Protein AF-A0AAV4V3P5-F1 (afdb_monomer)

Foldseek 3Di:
DCLLVVDDLVLLCVLCVVLVHNDDSPDDSVVSVVSVVVSCVVPPPVVSSVSSVVSVVVVVVVVVVVVVVVVVVVVVVVVVVVD

pLDDT: mean 83.87, std 10.16, range [59.78, 96.5]

Mean predicted aligned error: 7.5 Å

Radius of gyration: 18.2 Å; Cα contacts (8 Å, |Δi|>4): 36; chains: 1; bounding box: 44×23×50 Å

Organism: NCBI:txid1538125

Sequence (83 aa):
MSFLAKGRKKDLVTLAAELGEKIDGDLRILDFRELIVKTIFIAVVEFVKITLDNIIAERSEKESREKAEEQNLANAAEKILRI

Structure (mmCIF, N/CA/C/O backbone):
data_AF-A0AAV4V3P5-F1
#
_entry.id   AF-A0AAV4V3P5-F1
#
loop_
_atom_site.group_PDB
_atom_site.id
_atom_site.type_symbol
_atom_site.label_atom_id
_atom_site.label_alt_id
_atom_site.label_comp_id
_atom_site.label_asym_id
_atom_site.label_entity_id
_atom_site.label_seq_id
_atom_site.pdbx_PDB_ins_code
_atom_site.Cartn_x
_atom_site.Cartn_y
_atom_site.Cartn_z
_atom_site.occupancy
_atom_site.B_iso_or_equiv
_atom_site.auth_seq_id
_atom_site.auth_comp_id
_atom_site.auth_asym_id
_atom_site.auth_atom_id
_atom_site.pdbx_PDB_model_num
ATOM 1 N N . MET A 1 1 ? 18.072 -2.567 -6.773 1.00 68.12 1 MET A N 1
ATOM 2 C CA . MET A 1 1 ? 16.647 -2.207 -6.572 1.00 68.12 1 MET A CA 1
ATOM 3 C C . MET A 1 1 ? 16.140 -2.657 -5.194 1.00 68.12 1 MET A C 1
ATOM 5 O O . MET A 1 1 ? 15.093 -3.281 -5.089 1.00 68.12 1 MET A O 1
ATOM 9 N N . SER A 1 2 ? 16.871 -2.359 -4.111 1.00 79.94 2 SER A N 1
ATOM 10 C CA . SER A 1 2 ? 16.526 -2.825 -2.752 1.00 79.94 2 SER A CA 1
ATOM 11 C C . SER A 1 2 ? 15.273 -2.158 -2.171 1.00 79.94 2 SER A C 1
ATOM 13 O O . SER A 1 2 ? 14.629 -2.735 -1.303 1.00 79.94 2 SER A O 1
ATOM 15 N N . PHE A 1 3 ? 14.885 -0.978 -2.669 1.00 84.00 3 PHE A N 1
ATOM 16 C CA . PHE A 1 3 ? 13.721 -0.235 -2.172 1.00 84.00 3 PHE A CA 1
ATOM 17 C C . PHE A 1 3 ? 12.385 -0.964 -2.402 1.00 84.00 3 PHE A C 1
ATOM 19 O O . PHE A 1 3 ? 11.481 -0.826 -1.586 1.00 84.00 3 PHE A O 1
ATOM 26 N N . LEU A 1 4 ? 12.283 -1.824 -3.427 1.00 87.44 4 LEU A N 1
ATOM 27 C CA . LEU A 1 4 ? 11.106 -2.676 -3.664 1.00 87.44 4 LEU A CA 1
ATOM 28 C C . LEU A 1 4 ? 10.870 -3.696 -2.537 1.00 87.44 4 LEU A C 1
ATOM 30 O O . LEU A 1 4 ? 9.788 -4.268 -2.432 1.00 87.44 4 LEU A O 1
ATOM 34 N N . ALA A 1 5 ? 11.866 -3.940 -1.679 1.00 88.06 5 ALA A N 1
ATOM 35 C CA . ALA A 1 5 ? 11.702 -4.795 -0.509 1.00 88.06 5 ALA A CA 1
ATOM 36 C C . ALA A 1 5 ? 10.866 -4.149 0.607 1.00 88.06 5 ALA A C 1
ATOM 38 O O . ALA A 1 5 ? 10.385 -4.872 1.475 1.00 88.06 5 ALA A O 1
ATOM 39 N N . LYS A 1 6 ? 10.665 -2.823 0.576 1.00 89.81 6 LYS A N 1
ATOM 40 C CA . LYS A 1 6 ? 9.815 -2.106 1.538 1.00 89.81 6 LYS A CA 1
ATOM 41 C C . LYS A 1 6 ? 8.323 -2.419 1.357 1.00 89.81 6 LYS A C 1
ATOM 43 O O . LYS A 1 6 ? 7.564 -2.361 2.321 1.00 89.81 6 LYS A O 1
ATOM 48 N N . GLY A 1 7 ? 7.905 -2.713 0.123 1.00 87.31 7 GLY A N 1
ATOM 49 C CA . GLY A 1 7 ? 6.508 -2.959 -0.232 1.00 87.31 7 GLY A CA 1
ATOM 50 C C . GLY A 1 7 ? 6.067 -4.406 0.010 1.00 87.31 7 GLY A C 1
ATOM 51 O O . GLY A 1 7 ? 6.806 -5.356 -0.258 1.00 87.31 7 GLY A O 1
ATOM 52 N N . ARG A 1 8 ? 4.827 -4.584 0.474 1.00 90.62 8 ARG A N 1
ATOM 53 C CA . ARG A 1 8 ? 4.106 -5.869 0.478 1.00 90.62 8 ARG A CA 1
ATOM 54 C C . ARG A 1 8 ? 3.630 -6.197 -0.948 1.00 90.62 8 ARG A C 1
ATOM 56 O O . ARG A 1 8 ? 3.590 -5.324 -1.809 1.00 90.62 8 ARG A O 1
ATOM 63 N N . LYS A 1 9 ? 3.180 -7.439 -1.193 1.00 87.00 9 LYS A N 1
ATOM 64 C CA . LYS A 1 9 ? 2.660 -7.878 -2.511 1.00 87.00 9 LYS A CA 1
ATOM 65 C C . LYS A 1 9 ?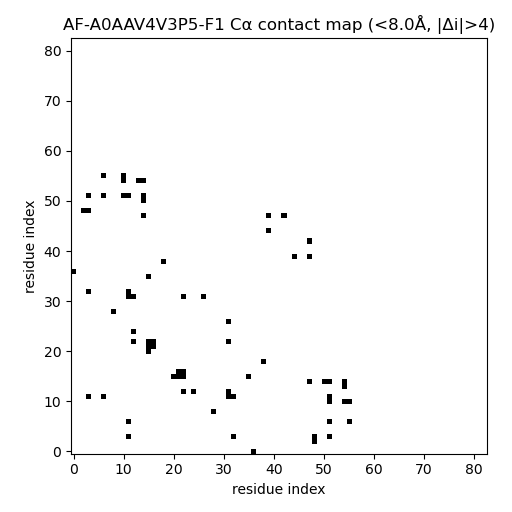 1.625 -6.903 -3.091 1.00 87.00 9 LYS A C 1
ATOM 67 O O . LYS A 1 9 ? 1.735 -6.539 -4.252 1.00 87.00 9 LYS A O 1
ATOM 72 N N . LYS A 1 10 ? 0.657 -6.464 -2.279 1.00 88.19 10 LYS A N 1
ATOM 73 C CA . LYS A 1 10 ? -0.386 -5.519 -2.712 1.00 88.19 10 LYS A CA 1
ATOM 74 C C . LYS A 1 10 ? 0.191 -4.166 -3.138 1.00 88.19 10 LYS A C 1
ATOM 76 O O . LYS A 1 10 ? -0.209 -3.666 -4.176 1.00 88.19 10 LYS A O 1
ATOM 81 N N . ASP A 1 11 ? 1.165 -3.633 -2.401 1.00 91.19 11 ASP A N 1
ATOM 82 C CA . ASP A 1 11 ? 1.812 -2.363 -2.755 1.00 91.19 11 ASP A CA 1
ATOM 83 C C . ASP A 1 11 ? 2.537 -2.471 -4.103 1.00 91.19 11 ASP A C 1
ATOM 85 O O . ASP A 1 11 ? 2.473 -1.562 -4.919 1.00 91.19 11 ASP A O 1
ATOM 89 N N . LEU A 1 12 ? 3.205 -3.604 -4.353 1.00 89.00 12 LEU A N 1
ATOM 90 C CA . LEU A 1 12 ? 3.907 -3.855 -5.615 1.00 89.00 12 LEU A CA 1
ATOM 91 C C . LEU A 1 12 ? 2.940 -4.054 -6.793 1.00 89.00 12 LEU A C 1
ATOM 93 O O . LEU A 1 12 ? 3.253 -3.639 -7.904 1.00 89.00 12 LEU A O 1
ATOM 97 N N . VAL A 1 13 ? 1.767 -4.650 -6.555 1.00 87.94 13 VAL A N 1
ATOM 98 C CA . VAL A 1 13 ? 0.689 -4.747 -7.556 1.00 87.94 13 VAL A CA 1
ATOM 99 C C . VAL A 1 13 ? 0.169 -3.354 -7.913 1.00 87.94 13 VAL A C 1
ATOM 101 O O . VAL A 1 13 ? 0.070 -3.034 -9.094 1.00 87.94 13 VAL A O 1
ATOM 104 N N . THR A 1 14 ? -0.118 -2.516 -6.913 1.00 89.44 14 THR A N 1
ATOM 105 C CA . THR A 1 14 ? -0.547 -1.127 -7.134 1.00 89.44 14 THR A CA 1
ATOM 106 C C . THR A 1 14 ? 0.520 -0.339 -7.884 1.00 89.44 14 THR A C 1
ATOM 108 O O . THR A 1 14 ? 0.212 0.306 -8.880 1.00 89.44 14 THR A O 1
ATOM 111 N N . LEU A 1 15 ? 1.785 -0.462 -7.471 1.00 89.56 15 LEU A N 1
ATOM 112 C CA . LEU A 1 15 ? 2.906 0.197 -8.132 1.00 89.56 15 LEU A CA 1
ATOM 113 C C . LEU A 1 15 ? 2.993 -0.189 -9.610 1.00 89.56 15 LEU A C 1
ATOM 115 O O . LEU A 1 15 ? 3.154 0.674 -10.461 1.00 89.56 15 LEU A O 1
ATOM 119 N N . ALA A 1 16 ? 2.872 -1.476 -9.933 1.00 85.88 16 ALA A N 1
ATOM 120 C CA . ALA A 1 16 ? 2.898 -1.919 -11.319 1.00 85.88 16 ALA A CA 1
ATOM 121 C C . ALA A 1 16 ? 1.733 -1.350 -12.140 1.00 85.88 16 ALA A C 1
ATOM 123 O O . ALA A 1 16 ? 1.952 -0.874 -13.252 1.00 85.88 16 ALA A O 1
ATOM 124 N N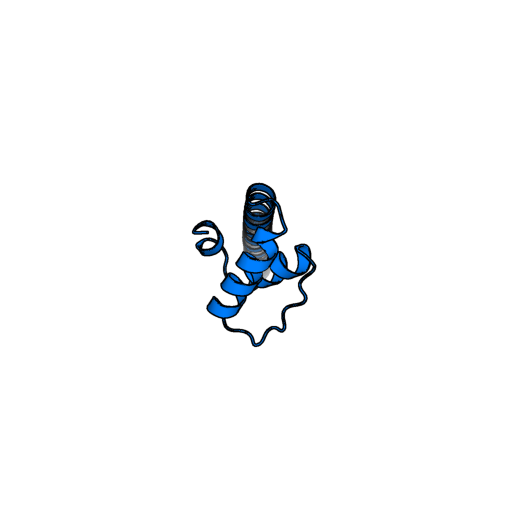 . ALA A 1 17 ? 0.526 -1.319 -11.565 1.00 85.88 17 ALA A N 1
ATOM 125 C CA . ALA A 1 17 ? -0.633 -0.714 -12.210 1.00 85.88 17 ALA A CA 1
ATOM 126 C C . ALA A 1 17 ? -0.421 0.786 -12.488 1.00 85.88 17 ALA A C 1
ATOM 128 O O . ALA A 1 17 ? -0.750 1.252 -13.578 1.00 85.88 17 ALA A O 1
ATOM 129 N N . GLU A 1 18 ? 0.178 1.527 -11.550 1.00 87.00 18 GLU A N 1
ATOM 130 C CA . GLU A 1 18 ? 0.537 2.940 -11.741 1.00 87.00 18 GLU A CA 1
ATOM 131 C C . GLU A 1 18 ? 1.617 3.149 -12.808 1.00 87.00 18 GLU A C 1
ATOM 133 O O . GLU A 1 18 ? 1.621 4.168 -13.497 1.00 87.00 18 GLU A O 1
ATOM 138 N N . LEU A 1 19 ? 2.502 2.169 -12.998 1.00 86.06 19 LEU A N 1
ATOM 139 C CA . LEU A 1 19 ? 3.500 2.167 -14.071 1.00 86.06 19 LEU A CA 1
ATOM 140 C C . LEU A 1 19 ? 2.937 1.707 -15.429 1.00 86.06 19 LEU A C 1
ATOM 142 O O . LEU A 1 19 ? 3.690 1.606 -16.396 1.00 86.06 19 LEU A O 1
ATOM 146 N N . GLY A 1 20 ? 1.629 1.449 -15.524 1.00 82.25 20 GLY A N 1
ATOM 147 C CA . GLY A 1 20 ? 0.958 1.017 -16.752 1.00 82.25 20 GLY A CA 1
ATOM 148 C C . GLY A 1 20 ? 1.031 -0.488 -17.021 1.00 82.25 20 GLY A C 1
ATOM 149 O O . GLY A 1 20 ? 0.538 -0.949 -18.050 1.00 82.25 20 GLY A O 1
ATOM 150 N N . GLU A 1 21 ? 1.592 -1.267 -16.097 1.00 79.94 21 GLU A N 1
ATOM 151 C CA . GLU A 1 21 ? 1.670 -2.721 -16.189 1.00 79.94 21 GLU A CA 1
ATOM 152 C C . GLU A 1 21 ? 0.464 -3.349 -15.489 1.00 79.94 21 GLU A C 1
ATOM 154 O O . GLU A 1 21 ? 0.329 -3.322 -14.262 1.00 79.94 21 GLU A O 1
ATOM 159 N N . LYS A 1 22 ? -0.434 -3.960 -16.266 1.00 67.94 22 LYS A N 1
ATOM 160 C CA . LYS A 1 22 ? -1.504 -4.782 -15.695 1.00 67.94 22 LYS A CA 1
ATOM 161 C C . LYS A 1 22 ? -0.935 -6.135 -15.315 1.00 67.94 22 LYS A C 1
ATOM 163 O O . LYS A 1 22 ? -0.765 -7.001 -16.168 1.00 67.94 22 LYS A O 1
ATOM 168 N N . ILE A 1 23 ? -0.663 -6.309 -14.029 1.00 67.00 23 ILE A N 1
ATOM 169 C CA . ILE A 1 23 ? -0.178 -7.583 -13.518 1.00 67.00 23 ILE A CA 1
ATOM 170 C C . ILE A 1 23 ? -1.340 -8.411 -12.975 1.00 67.00 23 ILE A C 1
ATOM 172 O O . ILE A 1 23 ? -2.111 -7.946 -12.135 1.00 67.00 23 ILE A O 1
ATOM 176 N N . ASP A 1 24 ? -1.435 -9.650 -13.452 1.00 68.00 24 ASP A N 1
ATOM 177 C CA . ASP A 1 24 ? -2.411 -10.620 -12.971 1.00 68.00 24 ASP A CA 1
ATOM 178 C C . ASP A 1 24 ? -2.044 -11.089 -11.550 1.00 68.00 24 ASP A C 1
ATOM 180 O O . ASP A 1 24 ? -0.877 -11.359 -11.239 1.00 68.00 24 ASP A O 1
ATOM 184 N N . GLY A 1 25 ? -3.034 -11.154 -10.656 1.00 64.81 25 GLY A N 1
ATOM 185 C CA . GLY A 1 25 ? -2.829 -11.322 -9.206 1.00 64.81 25 GLY A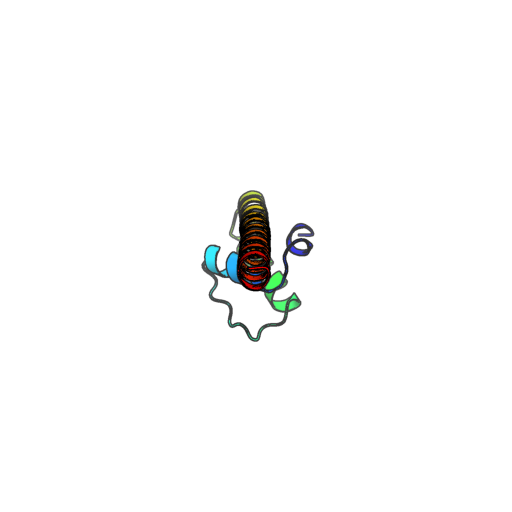 CA 1
ATOM 186 C C . GLY A 1 25 ? -2.141 -12.632 -8.789 1.00 64.81 25 GLY A C 1
ATOM 187 O O . GLY A 1 25 ? -1.631 -12.737 -7.662 1.00 64.81 25 GLY A O 1
ATOM 188 N N . ASP A 1 26 ? -2.073 -13.593 -9.708 1.00 71.75 26 ASP A N 1
ATOM 189 C CA . ASP A 1 26 ? -1.534 -14.942 -9.522 1.00 71.75 26 ASP A CA 1
ATOM 190 C C . ASP A 1 26 ? -0.006 -15.040 -9.645 1.00 71.75 26 ASP A C 1
ATOM 192 O O . ASP A 1 26 ? 0.580 -16.072 -9.309 1.00 71.75 26 ASP A O 1
ATOM 196 N N . LEU A 1 27 ? 0.679 -13.965 -10.047 1.00 70.88 27 LEU A N 1
ATOM 197 C CA . LEU A 1 27 ? 2.141 -13.962 -10.127 1.00 70.88 27 LEU A CA 1
ATOM 198 C C . LEU A 1 27 ? 2.803 -14.047 -8.734 1.00 70.88 27 LEU A C 1
ATOM 200 O O . LEU A 1 27 ? 2.233 -13.678 -7.693 1.00 70.88 27 LEU A O 1
ATOM 204 N N . ARG A 1 28 ? 4.030 -14.582 -8.666 1.00 73.75 28 ARG A N 1
ATOM 205 C CA . ARG A 1 28 ? 4.797 -14.637 -7.409 1.00 73.75 28 ARG A CA 1
ATOM 206 C C . ARG A 1 28 ? 5.466 -13.288 -7.171 1.00 73.75 28 ARG A C 1
ATOM 208 O O . ARG A 1 28 ? 5.820 -12.589 -8.109 1.00 73.75 28 ARG A O 1
ATOM 215 N N . ILE A 1 29 ? 5.707 -12.925 -5.906 1.00 70.62 29 ILE A N 1
ATOM 216 C CA . ILE A 1 29 ? 6.366 -11.650 -5.529 1.00 70.62 29 ILE A CA 1
ATOM 217 C C . ILE A 1 29 ? 7.717 -11.453 -6.246 1.00 70.62 29 ILE A C 1
ATOM 219 O O . ILE A 1 29 ? 8.105 -10.320 -6.522 1.00 70.62 29 ILE A O 1
ATOM 223 N N . LEU A 1 30 ? 8.436 -12.539 -6.541 1.00 70.06 30 LEU A N 1
ATOM 224 C CA . LEU A 1 30 ? 9.682 -12.479 -7.310 1.00 70.06 30 LEU A CA 1
ATOM 225 C C . LEU A 1 30 ? 9.427 -12.056 -8.763 1.00 70.06 30 LEU A C 1
ATOM 227 O O . LEU A 1 30 ? 10.053 -11.102 -9.217 1.00 70.06 30 LEU A O 1
ATOM 231 N N . ASP A 1 31 ? 8.439 -12.663 -9.423 1.00 74.25 31 ASP A N 1
ATOM 232 C CA . ASP A 1 31 ? 8.023 -12.312 -10.787 1.00 74.25 31 ASP A CA 1
ATOM 233 C C . ASP A 1 31 ? 7.550 -10.845 -10.862 1.00 74.25 31 ASP A C 1
ATOM 235 O O . ASP A 1 31 ? 7.890 -10.120 -11.796 1.00 74.25 31 ASP A O 1
ATOM 239 N N . PHE A 1 32 ? 6.856 -10.362 -9.819 1.00 73.19 32 PHE A N 1
ATOM 240 C CA . PHE A 1 32 ? 6.477 -8.948 -9.672 1.00 73.19 32 PHE A CA 1
ATOM 241 C C . PHE A 1 32 ? 7.688 -8.015 -9.664 1.00 73.19 32 PHE A C 1
ATOM 243 O O . PHE A 1 32 ? 7.692 -6.985 -10.336 1.00 73.19 32 PHE A O 1
ATOM 250 N N . ARG A 1 33 ? 8.722 -8.353 -8.889 1.00 73.62 33 ARG A N 1
ATOM 251 C CA . ARG A 1 33 ? 9.924 -7.521 -8.793 1.00 73.62 33 ARG A CA 1
ATOM 252 C C . ARG A 1 33 ? 10.667 -7.485 -10.119 1.00 73.62 33 ARG A C 1
ATOM 254 O O . ARG A 1 33 ? 11.104 -6.412 -10.508 1.00 73.62 33 ARG A O 1
ATOM 261 N N . GLU A 1 34 ? 10.789 -8.606 -10.821 1.00 77.81 34 GLU A N 1
ATOM 262 C CA . GLU A 1 34 ? 11.463 -8.639 -12.122 1.00 77.81 34 GLU A CA 1
ATOM 263 C C . GLU A 1 34 ? 10.739 -7.810 -13.187 1.00 77.81 34 GLU A C 1
ATOM 265 O O . GLU A 1 34 ? 11.393 -7.058 -13.913 1.00 77.81 34 GLU A O 1
ATOM 270 N N . LEU A 1 35 ? 9.405 -7.890 -13.248 1.00 76.50 35 LEU A N 1
ATOM 271 C CA . LEU A 1 35 ? 8.590 -7.054 -14.136 1.00 76.50 35 LEU A CA 1
ATOM 272 C C . LEU A 1 35 ? 8.780 -5.569 -13.827 1.00 76.50 35 LEU A C 1
ATOM 274 O O . LEU A 1 35 ? 9.154 -4.803 -14.710 1.00 76.50 35 LEU A O 1
ATOM 278 N N . ILE A 1 36 ? 8.652 -5.186 -12.555 1.00 75.88 36 ILE A N 1
ATOM 279 C CA . ILE A 1 36 ? 8.869 -3.804 -12.124 1.00 75.88 36 ILE A CA 1
ATOM 280 C C . ILE A 1 36 ? 10.291 -3.346 -12.465 1.00 75.88 36 ILE A C 1
ATOM 282 O O . ILE A 1 36 ? 10.468 -2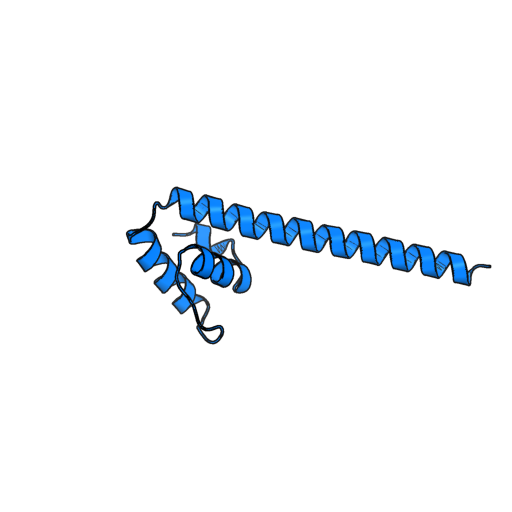.220 -12.902 1.00 75.88 36 ILE A O 1
ATOM 286 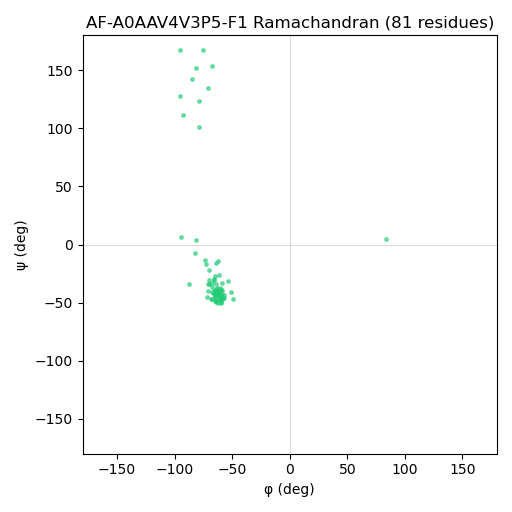N N . VAL A 1 37 ? 11.319 -4.189 -12.330 1.00 75.25 37 VAL A N 1
ATOM 287 C CA . VAL A 1 37 ? 12.693 -3.818 -12.710 1.00 75.25 37 VAL A CA 1
ATOM 288 C C . VAL A 1 37 ? 12.835 -3.582 -14.215 1.00 75.25 37 VAL A C 1
ATOM 290 O O . VAL A 1 37 ? 13.514 -2.629 -14.601 1.00 75.25 37 VAL A O 1
ATOM 293 N N . LYS A 1 38 ? 12.180 -4.384 -15.063 1.00 74.38 38 LYS A N 1
ATOM 294 C CA . LYS A 1 38 ? 12.141 -4.142 -16.515 1.00 74.38 38 LYS A CA 1
ATOM 295 C C . LYS A 1 38 ? 11.438 -2.822 -16.844 1.00 74.38 38 LYS A C 1
ATOM 297 O O . LYS A 1 38 ? 11.962 -2.050 -17.640 1.00 74.38 38 LYS A O 1
ATOM 302 N N . THR A 1 39 ? 10.323 -2.520 -16.185 1.00 70.62 39 THR A N 1
ATOM 303 C CA . THR A 1 39 ? 9.588 -1.258 -16.366 1.00 70.62 39 THR A CA 1
ATOM 304 C C . THR A 1 39 ? 10.347 -0.060 -15.775 1.00 70.62 39 THR A C 1
ATOM 306 O O . THR A 1 39 ? 10.359 1.011 -16.369 1.00 70.62 39 THR A O 1
ATOM 309 N N . ILE A 1 40 ? 11.082 -0.228 -14.667 1.00 66.69 40 ILE A N 1
ATOM 310 C CA . ILE A 1 40 ? 11.985 0.797 -14.110 1.00 66.69 40 ILE A CA 1
ATOM 311 C C . ILE A 1 40 ? 13.160 1.069 -15.050 1.00 66.69 40 ILE A C 1
ATOM 313 O O . ILE A 1 40 ? 13.653 2.182 -15.065 1.00 66.69 40 ILE A O 1
ATOM 317 N N . PHE A 1 41 ? 13.641 0.111 -15.843 1.00 66.00 41 PHE A N 1
ATOM 318 C CA . PHE A 1 41 ? 14.660 0.442 -16.846 1.00 66.00 41 PHE A CA 1
ATOM 319 C C . PHE A 1 41 ? 14.138 1.465 -17.877 1.00 66.00 41 PHE A C 1
ATOM 321 O O . PHE A 1 41 ? 14.914 2.233 -18.437 1.00 66.00 41 PHE A O 1
ATOM 328 N N . ILE A 1 42 ? 12.818 1.499 -18.084 1.00 60.56 42 ILE A N 1
ATOM 329 C CA . ILE A 1 42 ? 12.118 2.452 -18.952 1.00 60.56 42 ILE A CA 1
ATOM 330 C C . ILE A 1 42 ? 11.754 3.742 -18.183 1.00 60.56 42 ILE A C 1
ATOM 332 O O . ILE A 1 42 ? 11.777 4.829 -18.758 1.00 60.56 42 ILE A O 1
ATOM 336 N N . ALA A 1 43 ? 11.441 3.645 -16.887 1.00 61.28 43 ALA A N 1
ATOM 337 C CA . ALA A 1 43 ? 11.047 4.760 -16.020 1.00 61.28 43 ALA A CA 1
ATOM 338 C C . ALA A 1 43 ? 12.217 5.363 -15.204 1.00 61.28 43 ALA A C 1
ATOM 340 O O . ALA A 1 43 ? 13.299 4.804 -15.079 1.00 61.28 43 ALA A O 1
ATOM 341 N N . VAL A 1 44 ? 12.026 6.532 -14.585 1.00 81.88 44 VAL A N 1
ATOM 342 C CA . VAL A 1 44 ? 13.056 7.121 -13.708 1.00 81.88 44 VAL A CA 1
ATOM 343 C C . VAL A 1 44 ? 13.028 6.422 -12.342 1.00 81.88 44 VAL A C 1
ATOM 345 O O . VAL A 1 44 ? 12.003 6.428 -11.668 1.00 81.88 44 VAL A O 1
ATOM 348 N N . VAL A 1 45 ? 14.154 5.854 -11.892 1.00 84.31 45 VAL A N 1
ATOM 349 C CA . VAL A 1 45 ? 1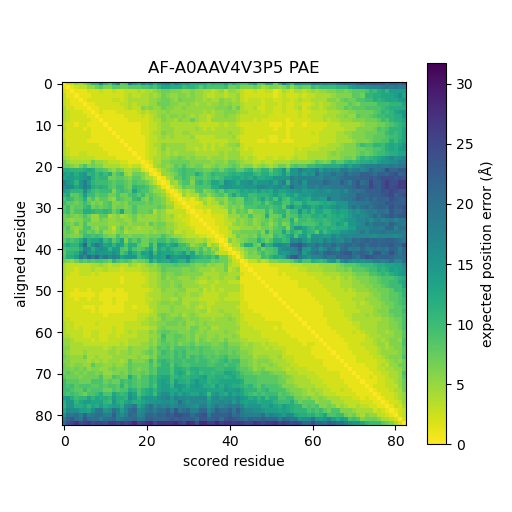4.260 5.121 -10.605 1.00 84.31 45 VAL A CA 1
ATOM 350 C C . VAL A 1 45 ? 13.706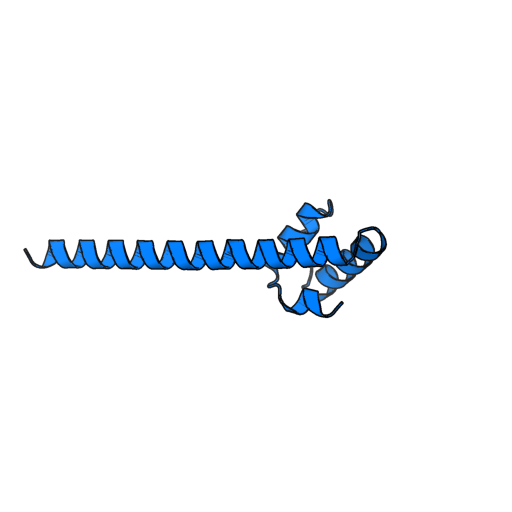 5.923 -9.418 1.00 84.31 45 VAL A C 1
ATOM 352 O O . VAL A 1 45 ? 13.023 5.356 -8.566 1.00 84.31 45 VAL A O 1
ATOM 355 N N . GLU A 1 46 ? 13.969 7.234 -9.366 1.00 86.50 46 GLU A N 1
ATOM 356 C CA . GLU A 1 46 ? 13.483 8.091 -8.275 1.00 86.50 46 GLU A CA 1
ATOM 357 C C . GLU A 1 46 ? 11.959 8.248 -8.300 1.00 86.50 46 GLU A C 1
ATOM 359 O O . GLU A 1 46 ? 11.335 8.220 -7.245 1.00 86.50 46 GLU A O 1
ATOM 364 N N . PHE A 1 47 ? 11.349 8.318 -9.489 1.00 85.56 47 PHE A N 1
ATOM 365 C CA . PHE A 1 47 ? 9.892 8.333 -9.625 1.00 85.56 47 PHE A CA 1
ATOM 366 C C . PHE A 1 47 ? 9.291 7.062 -9.021 1.00 85.56 47 PHE A C 1
ATOM 368 O O . PHE A 1 47 ? 8.446 7.144 -8.140 1.00 85.56 47 PHE A O 1
ATOM 375 N N . VAL A 1 48 ? 9.814 5.886 -9.384 1.00 88.06 48 VAL A N 1
ATOM 376 C CA . VAL A 1 48 ? 9.288 4.604 -8.883 1.00 88.06 48 VAL A CA 1
ATOM 377 C C . VAL A 1 48 ? 9.462 4.448 -7.371 1.00 88.06 48 VAL A C 1
ATOM 379 O O . VAL A 1 48 ? 8.615 3.866 -6.692 1.00 88.06 48 VAL A O 1
ATOM 382 N N . LYS A 1 49 ? 10.549 4.988 -6.818 1.00 90.62 49 LYS A N 1
ATOM 383 C CA . LYS A 1 49 ? 10.787 5.003 -5.375 1.00 90.62 49 LYS A CA 1
ATOM 384 C C . LYS A 1 49 ? 9.802 5.920 -4.642 1.00 90.62 49 LYS A C 1
ATOM 386 O O . LYS A 1 49 ? 9.227 5.476 -3.652 1.00 90.62 49 LYS A O 1
ATOM 391 N N . ILE A 1 50 ? 9.585 7.143 -5.136 1.00 92.25 50 ILE A N 1
ATOM 392 C CA . ILE A 1 50 ? 8.612 8.092 -4.568 1.00 92.25 50 ILE A CA 1
ATOM 393 C C . ILE A 1 50 ? 7.204 7.497 -4.621 1.00 92.25 50 ILE A C 1
ATOM 395 O O . ILE A 1 50 ? 6.494 7.514 -3.619 1.00 92.25 50 ILE A O 1
ATOM 399 N N . THR A 1 51 ? 6.826 6.904 -5.753 1.00 93.06 51 THR A N 1
ATOM 400 C CA . THR A 1 51 ? 5.529 6.246 -5.912 1.00 93.06 51 THR A CA 1
ATOM 401 C C . THR A 1 51 ? 5.335 5.122 -4.895 1.00 93.06 51 THR A C 1
ATOM 403 O O . THR A 1 51 ? 4.312 5.071 -4.217 1.00 93.06 51 THR A O 1
ATOM 406 N N . LEU A 1 52 ? 6.333 4.249 -4.712 1.00 93.81 52 LEU A N 1
ATOM 407 C CA . LEU A 1 52 ? 6.235 3.179 -3.718 1.00 93.81 52 LEU A CA 1
ATOM 408 C C . LEU A 1 52 ? 6.133 3.717 -2.284 1.00 93.81 52 LEU A C 1
ATOM 410 O O . LEU A 1 52 ? 5.354 3.188 -1.490 1.00 93.81 52 LEU A O 1
ATOM 414 N N . ASP A 1 53 ? 6.917 4.741 -1.941 1.00 95.31 53 ASP A N 1
ATOM 415 C CA . ASP A 1 53 ? 6.878 5.344 -0.609 1.00 95.31 53 ASP A CA 1
ATOM 416 C C . ASP A 1 53 ? 5.487 5.979 -0.341 1.00 95.31 53 ASP A C 1
ATOM 418 O O . ASP A 1 53 ? 4.948 5.800 0.754 1.00 95.31 53 ASP A O 1
ATOM 422 N N . ASN A 1 54 ? 4.848 6.596 -1.347 1.00 95.75 54 ASN A N 1
ATOM 423 C CA . ASN A 1 54 ? 3.477 7.121 -1.248 1.00 95.75 54 ASN A CA 1
ATOM 424 C C . ASN A 1 54 ? 2.438 6.010 -1.039 1.00 95.75 54 ASN A C 1
ATOM 426 O O . ASN A 1 54 ? 1.651 6.086 -0.098 1.00 95.75 54 ASN A O 1
ATOM 430 N N . ILE A 1 55 ? 2.479 4.938 -1.840 1.00 95.44 55 ILE A N 1
ATOM 431 C CA . ILE A 1 55 ? 1.561 3.791 -1.705 1.00 95.44 55 ILE A CA 1
ATOM 432 C C . ILE A 1 55 ? 1.647 3.185 -0.295 1.00 95.44 55 ILE A C 1
ATOM 434 O O . ILE A 1 55 ? 0.636 2.856 0.334 1.00 95.44 55 ILE A O 1
ATOM 438 N N . ILE A 1 56 ? 2.867 3.037 0.231 1.00 96.25 56 ILE A N 1
ATOM 439 C CA . ILE A 1 56 ? 3.097 2.515 1.582 1.00 96.25 56 ILE A CA 1
ATOM 440 C C . ILE A 1 56 ? 2.525 3.464 2.643 1.00 96.25 56 ILE A C 1
ATOM 442 O O . ILE A 1 56 ? 1.912 2.985 3.607 1.00 96.25 56 ILE A O 1
ATOM 446 N N . ALA A 1 57 ? 2.728 4.774 2.480 1.00 96.50 57 ALA A N 1
ATOM 447 C CA . ALA A 1 57 ? 2.237 5.794 3.399 1.00 96.50 57 ALA A CA 1
ATOM 448 C C . ALA A 1 57 ? 0.703 5.836 3.431 1.00 96.50 57 ALA A C 1
ATOM 450 O O . ALA A 1 57 ? 0.121 5.733 4.510 1.00 96.50 57 ALA A O 1
ATOM 451 N N . GLU A 1 58 ? 0.049 5.879 2.269 1.00 95.56 58 GLU A N 1
ATOM 452 C CA . GLU A 1 58 ? -1.413 5.881 2.148 1.00 95.56 58 GLU A CA 1
ATOM 453 C C . GLU A 1 58 ? -2.038 4.651 2.804 1.00 95.56 58 GLU A C 1
ATOM 455 O O . GLU A 1 58 ? -2.982 4.761 3.593 1.00 95.56 58 GLU A O 1
ATOM 460 N N . ARG A 1 59 ? -1.474 3.464 2.546 1.00 95.44 59 ARG A N 1
ATOM 461 C CA . ARG A 1 59 ? -1.922 2.234 3.204 1.00 95.44 59 ARG A CA 1
ATOM 462 C C . ARG A 1 59 ? -1.771 2.334 4.720 1.00 95.44 59 ARG A C 1
ATOM 464 O O . ARG A 1 59 ? -2.690 1.958 5.440 1.00 95.44 59 ARG A O 1
ATOM 471 N N . SER A 1 60 ? -0.626 2.810 5.212 1.00 95.06 60 SER A N 1
ATOM 472 C CA . SER A 1 60 ? -0.386 2.940 6.654 1.00 95.06 60 SER A CA 1
ATOM 473 C C . SER A 1 60 ? -1.359 3.920 7.312 1.00 95.06 60 SER A C 1
ATOM 475 O O . SER A 1 60 ? -1.839 3.668 8.415 1.00 95.06 60 SER A O 1
ATOM 477 N N . GLU A 1 61 ? -1.661 5.034 6.649 1.00 95.19 61 GLU A N 1
ATOM 478 C CA . GLU A 1 61 ? -2.614 6.025 7.141 1.00 95.19 61 GLU A CA 1
ATOM 479 C C . GLU A 1 61 ? -4.040 5.461 7.158 1.00 95.19 61 GLU A C 1
ATOM 481 O O . GLU A 1 61 ? -4.783 5.664 8.119 1.00 95.19 61 GLU A O 1
ATOM 486 N N . LYS A 1 62 ? -4.425 4.711 6.120 1.00 94.38 62 LYS A N 1
ATOM 487 C CA . LYS A 1 62 ? -5.715 4.018 6.060 1.00 94.38 62 LYS A CA 1
ATOM 488 C C . LYS A 1 62 ? -5.857 2.975 7.173 1.00 94.38 62 LYS A C 1
ATOM 490 O O . LYS A 1 62 ? -6.829 3.037 7.917 1.00 94.38 62 LYS A O 1
ATOM 495 N N . GLU A 1 63 ? -4.866 2.097 7.349 1.00 94.06 63 GLU A N 1
ATOM 496 C CA . GLU A 1 63 ? -4.850 1.091 8.428 1.00 94.06 63 GLU A CA 1
ATOM 497 C C . GLU A 1 63 ? -4.931 1.750 9.825 1.00 94.06 63 GLU A C 1
ATOM 499 O O . GLU A 1 63 ? -5.522 1.189 10.744 1.00 94.06 63 GLU A O 1
ATOM 504 N N . SER A 1 64 ? -4.351 2.943 10.003 1.00 94.44 64 SER A N 1
ATOM 505 C CA . SER A 1 64 ? -4.434 3.705 11.259 1.00 94.44 64 SER A CA 1
ATOM 506 C C . SER A 1 64 ? -5.829 4.293 11.499 1.00 94.44 64 SER A C 1
ATOM 508 O O . SER A 1 64 ? -6.375 4.168 12.596 1.00 94.44 64 SER A O 1
ATOM 510 N N . ARG A 1 65 ? -6.430 4.898 10.465 1.00 94.81 65 ARG A N 1
ATOM 511 C CA . ARG A 1 65 ? -7.790 5.457 10.530 1.00 94.81 65 ARG A CA 1
ATOM 512 C C . ARG A 1 65 ? -8.830 4.387 10.842 1.00 94.81 65 ARG A C 1
ATOM 514 O O . ARG A 1 65 ? -9.615 4.575 11.763 1.00 94.81 65 ARG A O 1
ATOM 521 N N . GLU A 1 66 ? -8.773 3.253 10.149 1.00 94.06 66 GLU A N 1
ATOM 522 C CA . GLU A 1 66 ? -9.697 2.131 10.363 1.00 94.06 66 GLU A CA 1
ATOM 523 C C . GLU A 1 66 ? -9.634 1.617 11.810 1.00 94.06 66 GLU A C 1
ATOM 525 O O . GLU A 1 66 ? -10.669 1.425 12.444 1.00 94.06 66 GLU A O 1
ATOM 530 N N . LYS A 1 67 ? -8.431 1.494 12.388 1.00 93.81 67 LYS A N 1
ATOM 531 C CA . LYS A 1 67 ? -8.268 1.114 13.802 1.00 93.81 67 LYS A CA 1
ATOM 532 C C . LYS A 1 67 ? -8.832 2.153 14.767 1.00 93.81 67 LYS A C 1
ATOM 534 O O . LYS A 1 67 ? -9.429 1.791 15.777 1.00 93.81 67 LYS A O 1
ATOM 539 N N . ALA A 1 68 ? -8.628 3.440 14.488 1.00 93.75 68 ALA A N 1
ATOM 540 C CA . ALA A 1 68 ? -9.162 4.507 15.328 1.00 93.75 68 ALA A CA 1
ATOM 541 C C . ALA A 1 68 ? -10.700 4.528 15.298 1.00 93.75 68 ALA A C 1
ATOM 543 O O . ALA A 1 68 ? -11.337 4.700 16.337 1.00 93.75 68 ALA A O 1
ATOM 544 N N . GLU A 1 69 ? -11.298 4.313 14.127 1.00 94.06 69 GLU A N 1
ATOM 545 C CA . GLU A 1 69 ? -12.749 4.197 13.964 1.00 94.06 69 GLU A CA 1
ATOM 546 C C . GLU A 1 69 ? -13.305 2.969 14.692 1.00 94.06 69 GLU A C 1
ATOM 548 O O . GLU A 1 69 ? -14.274 3.096 15.440 1.00 94.06 69 GLU A O 1
ATOM 553 N N . GLU A 1 70 ? -12.658 1.811 14.561 1.00 92.62 70 GLU A N 1
ATOM 554 C CA . GLU A 1 70 ? -13.037 0.584 15.268 1.00 92.62 70 GLU A CA 1
ATOM 555 C C . GLU A 1 70 ? -12.994 0.769 16.794 1.00 92.62 70 GLU A C 1
ATOM 557 O O . GLU A 1 70 ? -13.947 0.421 17.494 1.00 92.62 70 GLU A O 1
ATOM 562 N N . GLN A 1 71 ? -11.940 1.406 17.316 1.00 91.38 71 GLN A N 1
ATOM 563 C CA . GLN A 1 71 ? -11.814 1.724 18.741 1.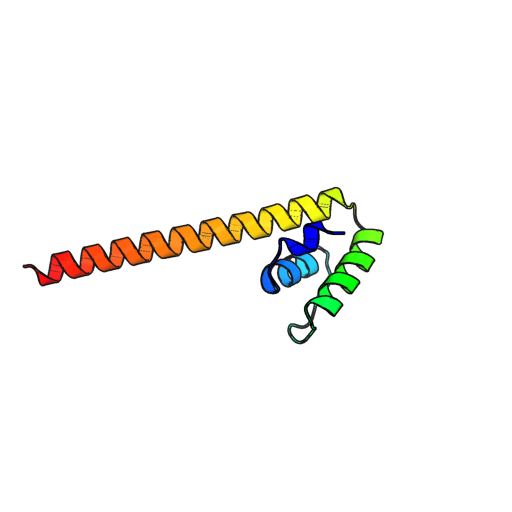00 91.38 71 GLN A CA 1
ATOM 564 C C . GLN A 1 71 ? -12.925 2.675 19.214 1.00 91.38 71 GLN 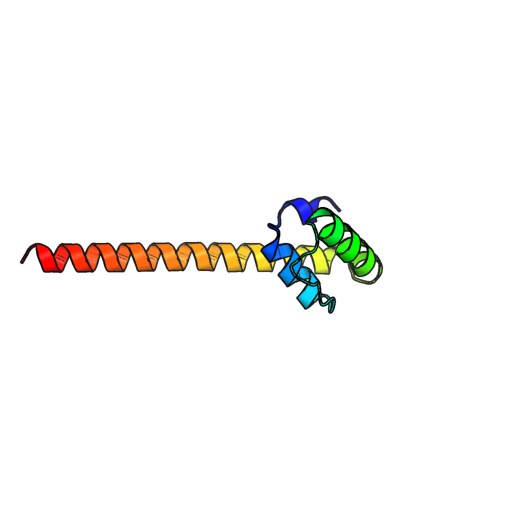A C 1
ATOM 566 O O . GLN A 1 71 ? -13.502 2.486 20.286 1.00 91.38 71 GLN A O 1
ATOM 571 N N . ASN A 1 72 ? -13.244 3.699 18.418 1.00 92.44 72 ASN A N 1
ATOM 572 C CA . ASN A 1 72 ? -14.305 4.651 18.738 1.00 92.44 72 ASN A CA 1
ATOM 573 C C . ASN A 1 72 ? -15.682 3.977 18.763 1.00 92.44 72 ASN A C 1
ATOM 575 O O . ASN A 1 72 ? -16.475 4.245 19.669 1.00 92.44 72 ASN A O 1
ATOM 579 N N . LEU A 1 73 ? -15.952 3.077 17.814 1.00 92.81 73 LEU A N 1
ATOM 580 C CA . LEU A 1 73 ? -17.184 2.289 17.769 1.00 92.81 73 LEU A CA 1
ATOM 581 C C . LEU A 1 73 ? -17.293 1.339 18.969 1.00 92.81 73 LEU A C 1
ATOM 583 O O . LEU A 1 73 ? -18.347 1.289 19.605 1.00 92.81 73 LEU A O 1
ATOM 587 N N . ALA A 1 74 ? -16.209 0.648 19.328 1.00 90.44 74 ALA A N 1
ATOM 588 C CA . ALA A 1 74 ? -16.166 -0.220 20.505 1.00 90.44 74 ALA A CA 1
ATOM 589 C C . ALA A 1 74 ? -16.444 0.565 21.801 1.00 90.44 74 ALA A C 1
ATOM 591 O O . ALA A 1 74 ? -17.293 0.172 22.602 1.00 90.44 74 ALA A O 1
ATOM 592 N N . ASN A 1 75 ? -15.810 1.730 21.965 1.00 90.12 75 ASN A N 1
ATOM 593 C CA . ASN A 1 75 ? -16.021 2.607 23.119 1.00 90.12 75 ASN A CA 1
ATOM 594 C C . ASN A 1 75 ? -17.465 3.140 23.194 1.00 90.12 75 ASN A C 1
ATOM 596 O O . ASN A 1 75 ? -18.035 3.253 24.282 1.00 90.12 75 ASN A O 1
ATOM 600 N N . ALA A 1 76 ? -18.071 3.474 22.050 1.00 90.38 76 ALA A N 1
ATOM 601 C CA . ALA A 1 76 ? -19.463 3.912 21.989 1.00 90.38 76 ALA A CA 1
ATOM 602 C C . ALA A 1 76 ? -20.432 2.786 22.386 1.00 90.38 76 ALA A C 1
ATOM 604 O O . ALA A 1 76 ? -21.358 3.025 23.163 1.00 90.38 76 ALA A O 1
ATOM 605 N N . ALA A 1 77 ? -20.189 1.559 21.915 1.00 87.56 77 ALA A N 1
ATOM 606 C CA . ALA A 1 77 ? -20.989 0.385 22.259 1.00 87.56 77 ALA A CA 1
ATOM 607 C C . ALA A 1 77 ? -20.910 0.044 23.758 1.00 87.56 77 ALA A C 1
ATOM 609 O O . ALA A 1 77 ? -21.943 -0.184 24.390 1.00 87.56 77 ALA A O 1
ATOM 610 N N . GLU A 1 78 ? -19.715 0.089 24.360 1.00 86.50 78 GLU A N 1
ATOM 611 C CA . GLU A 1 78 ? -19.558 -0.106 25.808 1.00 86.50 78 GLU A CA 1
ATOM 612 C C . GLU A 1 78 ? -20.333 0.930 26.625 1.00 86.50 78 GLU A C 1
ATOM 614 O O . GLU A 1 78 ? -20.916 0.600 27.657 1.00 86.50 78 GLU A O 1
ATOM 619 N N . LYS A 1 79 ? -20.356 2.188 26.174 1.00 84.56 79 LYS A N 1
ATOM 620 C CA . LYS A 1 79 ? -21.061 3.261 26.878 1.00 84.56 79 LYS A CA 1
ATOM 621 C C . LYS A 1 79 ? -22.579 3.068 26.862 1.00 84.56 79 LYS A C 1
ATOM 623 O O . LYS A 1 79 ? -23.222 3.435 27.836 1.00 84.56 79 LYS A O 1
ATOM 628 N N . ILE A 1 80 ? -23.134 2.487 25.797 1.00 83.81 80 ILE A N 1
ATOM 629 C CA . ILE A 1 80 ? -24.567 2.166 25.694 1.00 83.81 80 ILE A CA 1
ATOM 630 C C . ILE A 1 80 ? -24.941 1.011 26.631 1.00 83.81 80 ILE A C 1
ATOM 632 O O . ILE A 1 80 ? -25.975 1.073 27.281 1.00 83.81 80 ILE A O 1
ATOM 636 N N . LEU A 1 81 ? -24.092 -0.016 26.739 1.00 77.62 81 LEU A N 1
ATOM 637 C CA . LEU A 1 81 ? -24.351 -1.201 27.572 1.00 77.62 81 LEU A CA 1
ATOM 638 C C . LEU A 1 81 ? -24.224 -0.956 29.086 1.00 77.62 81 LEU A C 1
ATOM 640 O O . LEU A 1 81 ? -24.610 -1.815 29.874 1.00 77.62 81 LEU A O 1
ATOM 644 N N . ARG A 1 82 ? -23.649 0.180 29.501 1.00 76.06 82 ARG A N 1
ATOM 645 C CA . ARG A 1 82 ? -23.503 0.570 30.915 1.00 76.06 82 ARG A CA 1
ATOM 646 C C . ARG A 1 82 ? -24.633 1.483 31.425 1.00 76.06 82 ARG A C 1
ATOM 648 O O . ARG A 1 82 ? -24.512 1.988 32.541 1.00 76.06 82 ARG A O 1
ATOM 655 N N . ILE A 1 83 ? -25.675 1.719 30.623 1.00 59.78 83 ILE A N 1
ATOM 656 C CA . ILE A 1 83 ? -26.905 2.452 30.987 1.00 59.78 83 ILE A CA 1
ATOM 657 C C . ILE A 1 83 ? -28.009 1.432 31.260 1.00 59.78 83 ILE A C 1
ATOM 659 O O . ILE A 1 83 ? -28.730 1.619 32.263 1.00 59.78 83 ILE A O 1
#

Solvent-accessible surface area (backbone atoms only — not comparable to full-atom values): 4908 Å² total; per-residue (Å²): 124,73,71,66,70,76,49,54,70,68,50,51,53,52,48,32,46,76,72,70,41,86,75,67,88,84,61,50,70,65,58,51,51,54,52,48,52,59,52,38,74,77,44,60,64,67,58,58,49,54,52,48,53,48,51,52,48,55,50,53,53,49,58,50,50,54,50,51,52,52,52,50,52,51,55,54,52,54,59,60,76,75,110

Nearest PDB structures (foldseek):
  2kve-assembly1_A  TM=7.486E-01  e=1.501E+00  Homo sapiens
  8q3o-assembly1_F  TM=8.716E-01  e=4.028E+00  Escherichia coli

Secondary structure (DSSP, 8-state):
-GGGGGS-HHHHHHHHHHTT----TTS-HHHHHHHHHHHHHHS-HHHHHHHHHHHHHHHHHHHHHHHHHHHHHHHHHHHHHT-